Protein AF-A0A965KTG1-F1 (afdb_monomer)

Foldseek 3Di:
DDDDDDDDDDDDDDDDDDDDDDDDDPDDPDPPQDDDLPFDPPQPLNVLLSVLLSVLVVCPVVVVDDPVLSVVLVVLSVVLSVCRNVVVRVVSNVSSCVSCVVVVHDD

Sequence (107 aa):
MRKVNGLLYCCASVLLATCNATPPAPVAPTLTSAAASNLPSGSSCAAAITKYRAVMENDLSMGHVNKTVYAQIMGEISQAETACGAGEDVRAVSLVRASKSRHGYPG

Solvent-accessible surface area (backbone atoms only — not comparable to full-atom values): 6929 Å² total; per-residue (Å²): 140,91,81,92,85,83,86,86,89,78,91,83,80,88,81,84,84,78,86,82,82,79,75,83,76,81,85,71,83,81,73,76,81,70,74,80,68,93,49,66,89,88,49,81,22,47,63,58,51,48,52,51,51,50,50,52,55,49,29,46,75,73,62,78,37,54,72,67,61,48,53,53,50,52,54,49,49,51,54,18,50,54,33,34,68,70,68,36,34,71,59,13,46,48,41,50,34,53,50,27,59,76,73,76,43,91,109

Secondary structure (DSSP, 8-state):
---------------------PPPPP--------S---PPTT-HHHHHHHHHHHHHHHHHHTTSS-HHHHHHHHHHHHHHHHHHHTT-HHHHHHHHHHHHHHHT---

pLDDT: mean 81.11, std 19.7, range [43.41, 98.75]

Radius of gyration: 26.67 Å; Cα contacts (8 Å, |Δi|>4): 73; chains: 1; bounding box: 42×47×85 Å

Nearest PDB structures (foldseek):
  7yh8-assembly2_C  TM=6.653E-01  e=2.000E+00  synthetic construct
  5k2b-assembly1_A  TM=7.461E-01  e=4.750E+00  unclassified
  7bqn-assembly1_A  TM=5.032E-01  e=2.518E+00  synthetic construct
  5jtb-assembly1_A  TM=6.570E-01  e=9.491E+00  Homo sapiens

Mean predicted aligned error: 14.76 Å

Structure (mmCIF, N/CA/C/O backbone):
data_AF-A0A965KTG1-F1
#
_entry.id   AF-A0A965KTG1-F1
#
loop_
_atom_site.group_PDB
_atom_site.id
_atom_site.type_symbol
_atom_site.label_atom_id
_atom_site.label_alt_id
_atom_site.label_comp_id
_atom_site.label_asym_id
_atom_site.label_entity_id
_atom_site.label_seq_id
_atom_site.pdbx_PDB_ins_code
_atom_site.Cartn_x
_atom_site.Cartn_y
_atom_site.Cartn_z
_atom_site.occupancy
_atom_site.B_iso_or_equiv
_atom_site.auth_seq_id
_atom_site.auth_comp_id
_atom_site.auth_asym_id
_atom_site.auth_atom_id
_atom_site.pdbx_PDB_model_num
ATOM 1 N N . MET A 1 1 ? 21.834 -39.169 -73.362 1.00 48.28 1 MET A N 1
ATOM 2 C CA . MET A 1 1 ? 22.804 -38.135 -72.927 1.00 48.28 1 MET A CA 1
ATOM 3 C C . MET A 1 1 ? 22.387 -36.791 -73.515 1.00 48.28 1 MET A C 1
ATOM 5 O O . MET A 1 1 ? 22.045 -36.782 -74.690 1.00 48.28 1 MET A O 1
ATOM 9 N N . ARG A 1 2 ? 22.494 -35.710 -72.718 1.00 46.38 2 ARG A N 1
ATOM 10 C CA . ARG A 1 2 ? 22.160 -34.277 -72.954 1.00 46.38 2 ARG A CA 1
ATOM 11 C C . ARG A 1 2 ? 20.816 -33.841 -72.347 1.00 46.38 2 ARG A C 1
ATOM 13 O O . ARG A 1 2 ? 19.818 -34.466 -72.654 1.00 46.38 2 ARG A O 1
ATOM 20 N N . LYS A 1 3 ? 20.682 -32.773 -71.552 1.00 45.00 3 LYS A N 1
ATOM 21 C CA . LYS A 1 3 ? 21.558 -31.935 -70.697 1.00 45.00 3 LYS A CA 1
ATOM 22 C C . LYS A 1 3 ? 20.576 -31.215 -69.741 1.00 45.00 3 LYS A C 1
ATOM 24 O O . LYS A 1 3 ? 19.576 -30.691 -70.217 1.00 45.00 3 LYS A O 1
ATOM 29 N N . VAL A 1 4 ? 20.847 -31.201 -68.435 1.00 66.88 4 VAL A N 1
ATOM 30 C CA . VAL A 1 4 ? 20.118 -30.404 -67.426 1.00 66.88 4 VAL A CA 1
ATOM 31 C C . VAL A 1 4 ? 20.732 -29.005 -67.399 1.00 66.88 4 VAL A C 1
ATOM 33 O O . VAL A 1 4 ? 21.951 -28.923 -67.260 1.00 66.88 4 VAL A O 1
ATOM 36 N N . ASN A 1 5 ? 19.938 -27.933 -67.533 1.00 49.25 5 ASN A N 1
ATOM 37 C CA . ASN A 1 5 ? 20.290 -26.618 -66.976 1.00 49.25 5 ASN A CA 1
ATOM 38 C C . ASN A 1 5 ? 19.131 -25.607 -67.015 1.00 49.25 5 ASN A C 1
ATOM 40 O O . ASN A 1 5 ? 18.499 -25.454 -68.056 1.00 49.25 5 ASN A O 1
ATOM 44 N N . GLY A 1 6 ? 18.963 -24.844 -65.928 1.00 47.75 6 GLY A N 1
ATOM 45 C CA . GLY A 1 6 ? 18.194 -23.590 -65.899 1.00 47.75 6 GLY A CA 1
ATOM 46 C C . GLY A 1 6 ? 16.930 -23.672 -65.036 1.00 47.75 6 GLY A C 1
ATOM 47 O O . GLY A 1 6 ? 15.878 -24.006 -65.551 1.00 47.75 6 GLY A O 1
ATOM 48 N N . LEU A 1 7 ? 17.016 -23.603 -63.705 1.00 51.69 7 LEU A N 1
ATOM 49 C CA . LEU A 1 7 ? 17.122 -22.372 -62.907 1.00 51.69 7 LEU A CA 1
ATOM 50 C C . LEU A 1 7 ? 15.765 -21.646 -62.746 1.00 51.69 7 LEU A C 1
ATOM 52 O O . LEU A 1 7 ? 15.186 -21.181 -63.718 1.00 51.69 7 LEU A O 1
ATOM 56 N N . LEU A 1 8 ? 15.416 -21.428 -61.470 1.00 51.97 8 LEU A N 1
ATOM 57 C CA . LEU A 1 8 ? 14.716 -20.254 -60.924 1.00 51.97 8 LEU A CA 1
ATOM 58 C C . LEU A 1 8 ? 13.172 -20.263 -60.789 1.00 51.97 8 LEU A C 1
ATOM 60 O O . LEU A 1 8 ? 12.446 -20.126 -61.762 1.00 51.97 8 LEU A O 1
ATOM 64 N N . TYR A 1 9 ? 12.761 -20.178 -59.507 1.00 54.53 9 TYR A N 1
ATOM 65 C CA . TYR A 1 9 ? 11.652 -19.364 -58.962 1.00 54.53 9 TYR A CA 1
ATOM 66 C C . TYR A 1 9 ? 10.210 -19.875 -59.167 1.00 54.53 9 TYR A C 1
ATOM 68 O O . TYR A 1 9 ? 9.880 -20.451 -60.186 1.00 54.53 9 TYR A O 1
ATOM 76 N N . CYS A 1 10 ? 9.245 -19.659 -58.271 1.00 43.41 10 CYS A N 1
ATOM 77 C CA . CYS A 1 10 ? 9.214 -19.116 -56.915 1.00 43.41 10 CYS A CA 1
ATOM 78 C C . CYS A 1 10 ? 7.842 -19.464 -56.301 1.00 43.41 10 CYS A C 1
ATOM 80 O O . CYS A 1 10 ? 6.880 -19.725 -57.018 1.00 43.41 10 CYS A O 1
ATOM 82 N N . CYS A 1 11 ? 7.786 -19.424 -54.974 1.00 55.78 11 CYS A N 1
ATOM 83 C CA . CYS A 1 11 ? 6.623 -19.432 -54.089 1.00 55.78 11 CYS A CA 1
ATOM 84 C C . CYS A 1 11 ? 5.287 -18.912 -54.660 1.00 55.78 11 CYS A C 1
ATOM 86 O O . CYS A 1 11 ? 5.227 -17.806 -55.190 1.00 55.78 11 CYS A O 1
ATOM 88 N N . ALA A 1 12 ? 4.189 -19.606 -54.344 1.00 58.72 12 ALA A N 1
ATOM 89 C CA . ALA A 1 12 ? 2.889 -18.961 -54.144 1.00 58.72 12 ALA A CA 1
ATOM 90 C C . ALA A 1 12 ? 2.080 -19.736 -53.092 1.00 58.72 12 ALA A C 1
ATOM 92 O O . ALA A 1 12 ? 1.463 -20.764 -53.360 1.00 58.72 12 ALA A O 1
ATOM 93 N N . SER A 1 13 ? 2.181 -19.242 -51.863 1.00 60.38 13 SER A N 1
ATOM 94 C CA . SER A 1 13 ? 1.565 -19.752 -50.645 1.00 60.38 13 SER A CA 1
ATOM 95 C C . SER A 1 13 ? 0.043 -19.589 -50.653 1.00 60.38 13 SER A C 1
ATOM 97 O O . SER A 1 13 ? -0.492 -18.576 -51.097 1.00 60.38 13 SER A O 1
ATOM 99 N N . VAL A 1 14 ? -0.639 -20.582 -50.089 1.00 61.34 14 VAL A N 1
ATOM 100 C CA . VAL A 1 14 ? -2.069 -20.583 -49.769 1.00 61.34 14 VAL A CA 1
ATOM 101 C C . VAL A 1 14 ? -2.379 -19.466 -48.763 1.00 61.34 14 VAL A C 1
ATOM 103 O O . VAL A 1 14 ? -1.843 -19.468 -47.657 1.00 61.34 14 VAL A O 1
ATOM 106 N N . LEU A 1 15 ? -3.259 -18.528 -49.123 1.00 62.25 15 LEU A N 1
ATOM 107 C CA . LEU A 1 15 ? -3.835 -17.553 -48.193 1.00 62.25 15 LEU A CA 1
ATOM 108 C C . LEU A 1 15 ? -5.248 -18.009 -47.799 1.00 62.25 15 LEU A C 1
ATOM 110 O O . LEU A 1 15 ? -6.213 -17.754 -48.515 1.00 62.25 15 LEU A O 1
ATOM 114 N N . LEU A 1 16 ? -5.373 -18.682 -46.650 1.00 57.94 16 LEU A N 1
ATOM 115 C CA . LEU A 1 16 ? -6.650 -18.801 -45.939 1.00 57.94 16 LEU A CA 1
ATOM 116 C C . LEU A 1 16 ? -6.874 -17.503 -45.150 1.00 57.94 16 LEU A C 1
ATOM 118 O O . LEU A 1 16 ? -6.259 -17.289 -44.108 1.00 57.94 16 LEU A O 1
ATOM 122 N N . ALA A 1 17 ? -7.753 -16.633 -45.644 1.00 57.88 17 ALA A N 1
ATOM 123 C CA . ALA A 1 17 ? -8.248 -15.489 -44.888 1.00 57.88 17 ALA A CA 1
ATOM 124 C C . ALA A 1 17 ? -9.390 -15.948 -43.965 1.00 57.88 17 ALA A C 1
ATOM 126 O O . ALA A 1 17 ? -10.515 -16.155 -44.412 1.00 57.88 17 ALA A O 1
ATOM 127 N N . THR A 1 18 ? -9.112 -16.126 -42.673 1.00 58.03 18 THR A N 1
ATOM 128 C CA . THR A 1 18 ? -10.150 -16.308 -41.650 1.00 58.03 18 THR A CA 1
ATOM 129 C C . THR A 1 18 ? -10.541 -14.943 -41.087 1.00 58.03 18 THR A C 1
ATOM 131 O O . THR A 1 18 ? -9.732 -14.285 -40.431 1.00 58.03 18 THR A O 1
ATOM 134 N N . CYS A 1 19 ? -11.775 -14.504 -41.330 1.00 57.97 19 CYS A N 1
ATOM 135 C CA . CYS A 1 19 ? -12.350 -13.335 -40.670 1.00 57.97 19 CYS A CA 1
ATOM 136 C C . CYS A 1 19 ? -12.554 -13.641 -39.180 1.00 57.97 19 CYS A C 1
ATOM 138 O O . CYS A 1 19 ? -13.376 -14.486 -38.838 1.00 57.97 19 CYS A O 1
ATOM 140 N N . ASN A 1 20 ? -11.835 -12.951 -38.294 1.00 68.19 20 ASN A N 1
ATOM 141 C CA . ASN A 1 20 ? -12.110 -12.994 -36.861 1.00 68.19 20 ASN A CA 1
ATOM 142 C C . ASN A 1 20 ? -12.993 -11.787 -36.510 1.00 68.19 20 ASN A C 1
ATOM 144 O O . ASN A 1 20 ? -12.508 -10.658 -36.446 1.00 68.19 20 ASN A O 1
ATOM 148 N N . ALA A 1 21 ? -14.301 -12.005 -36.370 1.00 62.41 21 ALA A N 1
ATOM 149 C CA . ALA A 1 21 ? -15.225 -10.975 -35.912 1.00 62.41 21 ALA A CA 1
ATOM 150 C C . ALA A 1 21 ? -15.184 -10.924 -34.379 1.00 62.41 21 ALA A C 1
ATOM 152 O O . ALA A 1 21 ? -15.679 -11.827 -33.708 1.00 62.41 21 ALA A O 1
ATOM 153 N N . THR A 1 22 ? -14.568 -9.880 -33.827 1.00 67.94 22 THR A N 1
ATOM 154 C CA . THR A 1 22 ? -14.507 -9.648 -32.380 1.00 67.94 22 THR A CA 1
ATOM 155 C C . THR A 1 22 ? -15.873 -9.158 -31.878 1.00 67.94 22 THR A C 1
ATOM 157 O O . THR A 1 22 ? -16.316 -8.093 -32.317 1.00 67.94 22 THR A O 1
ATOM 160 N N . PRO A 1 23 ? -16.565 -9.877 -30.975 1.00 67.31 23 PRO A N 1
ATOM 161 C CA . PRO A 1 23 ? -17.784 -9.367 -30.354 1.00 67.31 23 PRO A CA 1
ATOM 162 C C . PRO A 1 23 ? -17.469 -8.166 -29.442 1.00 67.31 23 PRO A C 1
ATOM 164 O O . PRO A 1 23 ? -16.381 -8.107 -28.860 1.00 67.31 23 PRO A O 1
ATOM 167 N N . PRO A 1 24 ? -18.395 -7.200 -29.294 1.00 58.06 24 PRO A N 1
ATOM 168 C CA . PRO A 1 24 ? -18.199 -6.066 -28.400 1.00 58.06 24 PRO A CA 1
ATOM 169 C C . PRO A 1 24 ? -18.040 -6.552 -26.955 1.00 58.06 24 PRO A C 1
ATOM 171 O O . PRO A 1 24 ? -18.824 -7.368 -26.467 1.00 58.06 24 PRO A O 1
ATOM 174 N N . ALA A 1 25 ? -17.003 -6.058 -26.279 1.00 70.88 25 ALA A N 1
ATOM 175 C CA . ALA A 1 25 ? -16.746 -6.381 -24.884 1.00 70.88 25 ALA A CA 1
ATOM 176 C C . ALA A 1 25 ? -17.892 -5.865 -23.987 1.00 70.88 25 ALA A C 1
ATOM 178 O O . ALA A 1 25 ? -18.407 -4.769 -24.232 1.00 70.88 25 ALA A O 1
ATOM 179 N N . PRO A 1 26 ? -18.286 -6.611 -22.938 1.00 62.44 26 PRO A N 1
ATOM 180 C CA . PRO A 1 26 ? -19.234 -6.114 -21.951 1.00 62.44 26 PRO A CA 1
ATOM 181 C C . PRO A 1 26 ? -18.662 -4.867 -21.268 1.00 62.44 26 PRO A C 1
ATOM 183 O 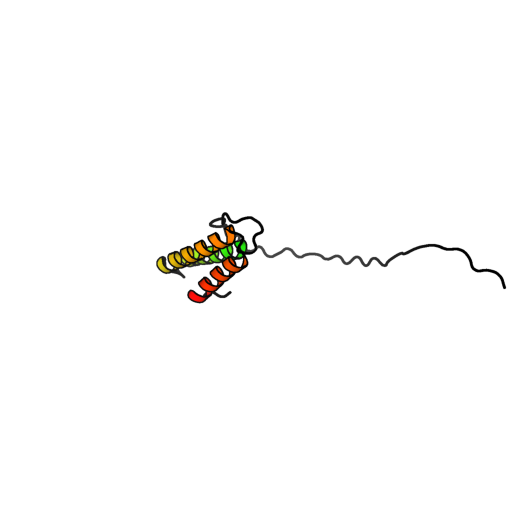O . PRO A 1 26 ? -17.503 -4.844 -20.851 1.00 62.44 26 PRO A O 1
ATOM 186 N N . VAL A 1 27 ? -19.484 -3.822 -21.160 1.00 65.62 27 VAL A N 1
ATOM 187 C CA . VAL A 1 27 ? -19.132 -2.593 -20.445 1.00 65.62 27 VAL A CA 1
ATOM 188 C C . VAL A 1 27 ? -19.002 -2.905 -18.954 1.00 65.62 27 VAL A C 1
ATOM 190 O O . VAL A 1 27 ? -19.987 -3.129 -18.255 1.00 65.62 27 VAL A O 1
ATOM 193 N N . ALA A 1 28 ? -17.767 -2.980 -18.460 1.00 66.19 28 ALA A N 1
ATOM 194 C CA . ALA A 1 28 ? -17.516 -3.010 -17.027 1.00 66.19 28 ALA A CA 1
ATOM 195 C C . ALA A 1 28 ? -17.858 -1.631 -16.429 1.00 66.19 28 ALA A C 1
ATOM 197 O O . ALA A 1 28 ? -17.618 -0.616 -17.089 1.00 66.19 28 ALA A O 1
ATOM 198 N N . PRO A 1 29 ? -18.405 -1.562 -15.202 1.00 58.16 29 PRO A N 1
ATOM 199 C CA . PRO A 1 29 ? -18.630 -0.290 -14.532 1.00 58.16 29 PRO A CA 1
ATOM 200 C C . PRO A 1 29 ? -17.308 0.472 -14.408 1.00 58.16 29 PRO A C 1
ATOM 202 O O . PRO A 1 29 ? -16.299 -0.063 -13.944 1.00 58.16 29 PRO A O 1
ATOM 205 N N . THR A 1 30 ? -17.321 1.729 -14.844 1.00 52.84 30 THR A N 1
ATOM 206 C CA . THR A 1 30 ? -16.191 2.644 -14.719 1.00 52.84 30 THR A CA 1
ATOM 207 C C . THR A 1 30 ? -15.971 2.928 -13.239 1.00 52.84 30 THR A C 1
ATOM 209 O O . THR A 1 30 ? -16.671 3.744 -12.643 1.00 52.84 30 THR A O 1
ATOM 212 N N . LEU A 1 31 ? -15.003 2.246 -12.628 1.00 51.66 31 LEU A N 1
ATOM 213 C CA . LEU A 1 31 ? -14.456 2.679 -11.351 1.00 51.66 31 LEU A CA 1
ATOM 214 C C . LEU A 1 31 ? -13.822 4.049 -11.605 1.00 51.66 31 LEU A C 1
ATOM 216 O O . LEU A 1 31 ? -12.810 4.149 -12.301 1.00 51.66 31 LEU A O 1
ATOM 220 N N . THR A 1 32 ? -14.441 5.119 -11.107 1.00 48.81 32 THR A N 1
ATOM 221 C CA . THR A 1 32 ? -13.784 6.424 -11.014 1.00 48.81 32 THR A CA 1
ATOM 222 C C . THR A 1 32 ? -12.490 6.211 -10.248 1.00 48.81 32 THR A C 1
ATOM 224 O O . THR A 1 32 ? -12.521 5.860 -9.072 1.00 48.81 32 THR A O 1
ATOM 227 N N . SER A 1 33 ? -11.368 6.344 -10.955 1.00 46.88 33 SER A N 1
ATOM 228 C CA . SER A 1 33 ? -10.019 6.151 -10.433 1.00 46.88 33 SER A CA 1
ATOM 229 C C . SER A 1 33 ? -9.767 7.128 -9.286 1.00 46.88 33 SER A C 1
ATOM 231 O O . SER A 1 33 ? -9.335 8.258 -9.507 1.00 46.88 33 SER A O 1
ATOM 233 N N . ALA A 1 34 ? -10.050 6.703 -8.060 1.00 51.16 34 ALA A N 1
ATOM 234 C CA . ALA A 1 34 ? -9.600 7.384 -6.865 1.00 51.16 34 ALA A CA 1
ATOM 235 C C . ALA A 1 34 ? -8.090 7.130 -6.697 1.00 51.16 34 ALA A C 1
ATOM 237 O O . ALA A 1 34 ? -7.605 6.018 -6.887 1.00 51.16 34 ALA A O 1
ATOM 238 N N . ALA A 1 35 ? -7.364 8.226 -6.455 1.00 53.31 35 ALA A N 1
ATOM 239 C CA . ALA A 1 35 ? -5.917 8.322 -6.256 1.00 53.31 35 ALA A CA 1
ATOM 240 C C . ALA A 1 35 ? -5.048 7.621 -7.320 1.00 53.31 35 ALA A C 1
ATOM 242 O O . ALA A 1 35 ? -4.613 6.479 -7.168 1.00 53.31 35 ALA A O 1
ATOM 243 N N . ALA A 1 36 ? -4.699 8.364 -8.375 1.00 54.97 36 ALA A N 1
ATOM 244 C CA . ALA A 1 36 ? -3.584 7.987 -9.235 1.00 54.97 36 ALA A CA 1
ATOM 245 C C . ALA A 1 36 ? -2.314 7.822 -8.380 1.00 54.97 36 ALA A C 1
ATOM 247 O O . ALA A 1 36 ? -1.849 8.769 -7.744 1.00 54.97 36 ALA A O 1
ATOM 248 N N . SER A 1 37 ? -1.759 6.611 -8.342 1.00 59.66 37 SER A N 1
ATOM 249 C CA . SER A 1 37 ? -0.427 6.380 -7.790 1.00 59.66 37 SER A CA 1
ATOM 250 C C . SER A 1 37 ? 0.574 7.172 -8.642 1.00 59.66 37 SER A C 1
ATOM 252 O O . SER A 1 37 ? 0.640 6.952 -9.848 1.00 59.66 37 SER A O 1
ATOM 254 N N . ASN A 1 38 ? 1.370 8.068 -8.042 1.00 65.50 38 ASN A N 1
ATOM 255 C CA . ASN A 1 38 ? 2.447 8.817 -8.725 1.00 65.50 38 ASN A CA 1
ATOM 256 C C . ASN A 1 38 ? 3.651 7.923 -9.100 1.00 65.50 38 ASN A C 1
ATOM 258 O O . ASN A 1 38 ? 4.800 8.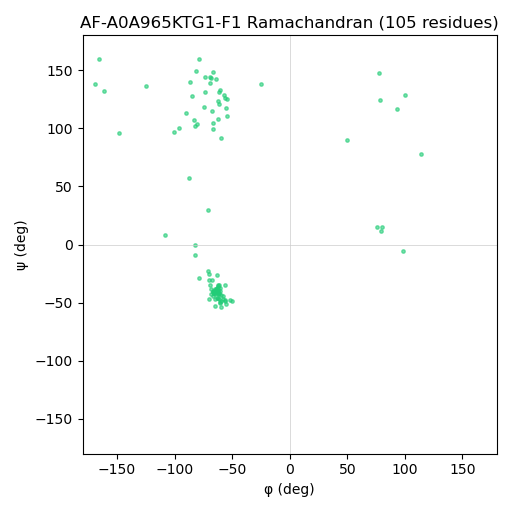359 -9.094 1.00 65.50 38 ASN A O 1
ATOM 262 N N . LEU A 1 39 ? 3.402 6.641 -9.350 1.00 68.81 39 LEU A N 1
ATOM 263 C CA . LEU A 1 39 ? 4.428 5.662 -9.658 1.00 68.81 39 LEU A CA 1
ATOM 264 C C . LEU A 1 39 ? 4.827 5.753 -11.131 1.00 68.81 39 LEU A C 1
ATOM 266 O O . LEU A 1 39 ? 3.980 6.063 -11.972 1.00 68.81 39 LEU A O 1
ATOM 270 N N . PRO A 1 40 ? 6.089 5.433 -11.465 1.00 63.88 40 PRO A N 1
ATOM 271 C CA . PRO A 1 40 ? 6.540 5.415 -12.847 1.00 63.88 40 PRO A CA 1
ATOM 272 C C . PRO A 1 40 ? 5.649 4.510 -13.704 1.00 63.88 40 PRO A C 1
ATOM 274 O O . PRO A 1 40 ? 5.460 3.322 -13.402 1.00 63.88 40 PRO A O 1
ATOM 277 N N . SER A 1 41 ? 5.116 5.078 -14.787 1.00 61.03 41 SER A N 1
ATOM 278 C CA . SER A 1 41 ? 4.359 4.354 -15.806 1.00 61.03 41 SER A CA 1
ATOM 279 C C . SER A 1 41 ? 5.207 3.205 -16.362 1.00 61.03 41 SER A C 1
ATOM 281 O O . SER A 1 41 ? 6.327 3.428 -16.813 1.00 61.03 41 SER A O 1
ATOM 283 N N . GLY A 1 42 ? 4.681 1.976 -16.337 1.00 63.28 42 GLY A N 1
ATOM 284 C CA . GLY A 1 42 ? 5.370 0.781 -16.847 1.00 63.28 42 GLY A CA 1
ATOM 285 C C . GLY A 1 42 ? 6.068 -0.088 -15.793 1.00 63.28 42 GLY A C 1
ATOM 286 O O . GLY A 1 42 ? 6.516 -1.178 -16.141 1.00 63.28 42 GLY A O 1
ATOM 287 N N . SER A 1 43 ? 6.114 0.326 -14.519 1.00 69.75 43 SER A N 1
ATOM 288 C CA . SER A 1 43 ? 6.552 -0.562 -13.428 1.00 69.75 43 SER A CA 1
ATOM 289 C C . SER A 1 43 ? 5.522 -1.668 -13.174 1.00 69.75 43 SER A C 1
ATOM 291 O O . SER A 1 43 ? 4.307 -1.439 -13.174 1.00 69.75 43 SER A O 1
ATOM 293 N N . SER A 1 44 ? 5.993 -2.893 -12.945 1.00 79.31 44 SER A N 1
ATOM 294 C CA . SER A 1 44 ? 5.109 -4.048 -12.741 1.00 79.31 44 SER A CA 1
ATOM 295 C C . SER A 1 44 ? 4.383 -3.998 -11.390 1.00 79.31 44 SER A C 1
ATOM 297 O O . SER A 1 44 ? 3.294 -4.557 -11.237 1.00 79.31 44 SER A O 1
ATOM 299 N N . CYS A 1 45 ? 4.943 -3.269 -10.419 1.00 94.44 45 CYS A N 1
ATOM 300 C CA . CYS A 1 45 ? 4.370 -3.084 -9.089 1.00 94.44 45 CYS A CA 1
ATOM 301 C C . CYS A 1 45 ? 3.236 -2.050 -9.030 1.00 94.44 45 CYS A C 1
ATOM 303 O O . CYS A 1 45 ? 2.328 -2.223 -8.211 1.00 94.44 45 CYS A O 1
ATOM 305 N N . ALA A 1 46 ? 3.217 -1.033 -9.905 1.00 93.81 46 ALA A N 1
ATOM 306 C CA . ALA A 1 46 ? 2.199 0.023 -9.872 1.00 93.81 46 ALA A CA 1
ATOM 307 C C . ALA A 1 46 ? 0.775 -0.522 -9.955 1.00 93.81 46 ALA A C 1
ATOM 309 O O . ALA A 1 46 ? -0.065 -0.202 -9.117 1.00 93.81 46 ALA A O 1
ATOM 310 N N . ALA A 1 47 ? 0.513 -1.427 -10.898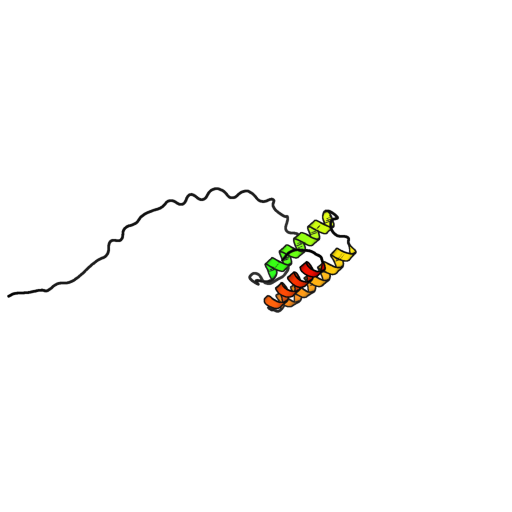 1.00 92.19 47 ALA A N 1
ATOM 311 C CA . ALA A 1 47 ? -0.818 -2.000 -11.065 1.00 92.19 47 ALA A CA 1
ATOM 312 C C . ALA A 1 47 ? -1.288 -2.791 -9.830 1.00 92.19 47 ALA A C 1
ATOM 314 O O . ALA A 1 47 ? -2.474 -2.769 -9.503 1.00 92.19 47 ALA A O 1
ATOM 315 N N . ALA A 1 48 ? -0.383 -3.493 -9.138 1.00 94.56 48 ALA A N 1
ATOM 316 C CA . ALA A 1 48 ? -0.722 -4.251 -7.933 1.00 94.56 48 ALA A CA 1
ATOM 317 C C . ALA A 1 48 ? -1.087 -3.323 -6.763 1.00 94.56 48 ALA A C 1
ATOM 319 O O . ALA A 1 48 ? -2.074 -3.569 -6.066 1.00 94.56 48 ALA A O 1
ATOM 320 N N . ILE A 1 49 ? -0.321 -2.245 -6.593 1.00 96.94 49 ILE A N 1
ATOM 321 C CA . ILE A 1 49 ? -0.527 -1.219 -5.567 1.00 96.94 49 ILE A CA 1
ATOM 322 C C . ILE A 1 49 ? -1.842 -0.475 -5.811 1.00 96.94 49 ILE A C 1
ATOM 324 O O . ILE A 1 49 ? -2.694 -0.449 -4.924 1.00 96.94 49 ILE A O 1
ATOM 328 N N . THR A 1 50 ? -2.052 0.059 -7.019 1.00 95.81 50 THR A N 1
ATOM 329 C CA . THR A 1 50 ? -3.267 0.814 -7.365 1.00 95.81 50 THR A CA 1
ATOM 330 C C . THR A 1 50 ? -4.522 -0.037 -7.192 1.00 95.81 50 THR A C 1
ATOM 332 O O . THR A 1 50 ? -5.501 0.420 -6.608 1.00 95.81 50 THR A O 1
ATOM 335 N N . LYS A 1 51 ? -4.496 -1.305 -7.627 1.00 94.88 51 LYS A N 1
ATOM 336 C CA . LYS A 1 51 ? -5.632 -2.218 -7.428 1.00 94.88 51 LYS A CA 1
ATOM 337 C C . LYS A 1 51 ? -5.930 -2.445 -5.953 1.00 94.88 51 LYS A C 1
ATOM 339 O O . LYS A 1 51 ? -7.089 -2.393 -5.563 1.00 94.88 51 LYS A O 1
ATOM 344 N N . TYR A 1 52 ? -4.913 -2.719 -5.137 1.00 97.69 52 TYR A N 1
ATOM 345 C CA . TYR A 1 52 ? -5.144 -2.989 -3.721 1.00 97.69 52 TYR A CA 1
ATOM 346 C C . TYR A 1 52 ? -5.655 -1.748 -2.983 1.00 97.69 52 TYR A C 1
ATOM 348 O O . TYR A 1 52 ? -6.604 -1.853 -2.212 1.00 97.69 52 TYR A O 1
ATOM 356 N N . ARG A 1 53 ? -5.115 -0.568 -3.305 1.00 97.94 53 ARG A N 1
ATOM 357 C CA . ARG A 1 53 ? -5.611 0.717 -2.808 1.00 97.94 53 ARG A CA 1
ATOM 358 C C . ARG A 1 53 ? -7.091 0.931 -3.130 1.00 97.94 53 ARG A C 1
ATOM 360 O O . ARG A 1 53 ? -7.863 1.221 -2.224 1.00 97.94 53 ARG A O 1
ATOM 367 N N . ALA A 1 54 ? -7.490 0.708 -4.381 1.00 97.31 54 ALA A N 1
ATOM 368 C CA . ALA A 1 54 ? -8.883 0.851 -4.798 1.00 97.31 54 ALA A CA 1
ATOM 369 C C . ALA A 1 54 ? -9.830 -0.099 -4.039 1.00 97.31 54 ALA A C 1
ATOM 371 O O . ALA A 1 54 ? -10.937 0.297 -3.679 1.00 97.31 54 ALA A O 1
ATOM 372 N N . VAL A 1 55 ? -9.393 -1.332 -3.746 1.00 97.81 55 VAL A N 1
ATOM 373 C CA . VAL A 1 55 ? -10.168 -2.264 -2.906 1.00 97.81 55 VAL A CA 1
ATOM 374 C C . VAL A 1 55 ? -10.334 -1.703 -1.491 1.00 97.81 55 VAL A C 1
ATOM 376 O O . VAL A 1 55 ? -11.449 -1.680 -0.987 1.00 97.81 55 VAL A O 1
ATOM 379 N N . MET A 1 56 ? -9.267 -1.182 -0.874 1.00 98.56 56 MET A N 1
ATOM 380 C CA . MET A 1 56 ? -9.342 -0.628 0.487 1.00 98.56 56 MET A CA 1
ATOM 381 C C . MET A 1 56 ? -10.235 0.607 0.577 1.00 98.56 56 MET A C 1
ATOM 383 O O . MET A 1 56 ? -10.961 0.777 1.553 1.00 98.56 56 MET A O 1
ATOM 387 N N . GLU A 1 57 ? -10.192 1.471 -0.434 1.00 98.00 57 GLU A N 1
ATOM 388 C CA . GLU A 1 57 ? -11.050 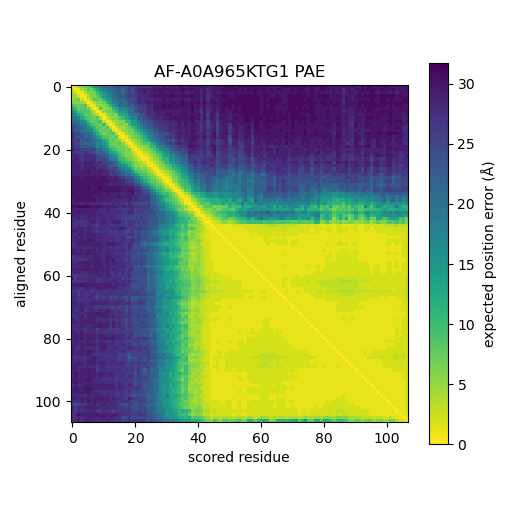2.654 -0.517 1.00 98.00 57 GLU A CA 1
ATOM 389 C C . GLU A 1 57 ? -12.527 2.261 -0.672 1.00 98.00 57 GLU A C 1
ATOM 391 O O . GLU A 1 57 ? -13.389 2.821 0.009 1.00 98.00 57 GLU A O 1
ATOM 396 N N . ASN A 1 58 ? -12.821 1.254 -1.501 1.00 98.31 58 ASN A N 1
ATOM 397 C CA . ASN A 1 58 ? -14.158 0.673 -1.601 1.00 98.31 58 ASN A CA 1
ATOM 398 C C . ASN A 1 58 ? -14.606 0.039 -0.277 1.00 98.31 58 ASN A C 1
ATOM 400 O O . ASN A 1 58 ? -15.717 0.272 0.178 1.00 98.31 58 ASN A O 1
ATOM 404 N N . ASP A 1 59 ? -13.751 -0.741 0.374 1.00 98.25 59 ASP A N 1
ATOM 405 C CA . ASP A 1 59 ? -14.124 -1.444 1.601 1.00 98.25 59 ASP A CA 1
ATOM 406 C C . ASP A 1 59 ? -14.316 -0.497 2.783 1.00 98.25 59 ASP A C 1
ATOM 408 O O . ASP A 1 59 ? -15.178 -0.735 3.631 1.00 98.25 59 ASP A O 1
ATOM 412 N N . LEU A 1 60 ? -13.586 0.619 2.817 1.00 98.44 60 LEU A N 1
ATOM 413 C CA . LEU A 1 60 ? -13.864 1.696 3.757 1.00 98.44 60 LEU A CA 1
ATOM 414 C C . LEU A 1 60 ? -15.211 2.368 3.459 1.00 98.44 60 LEU A C 1
ATOM 41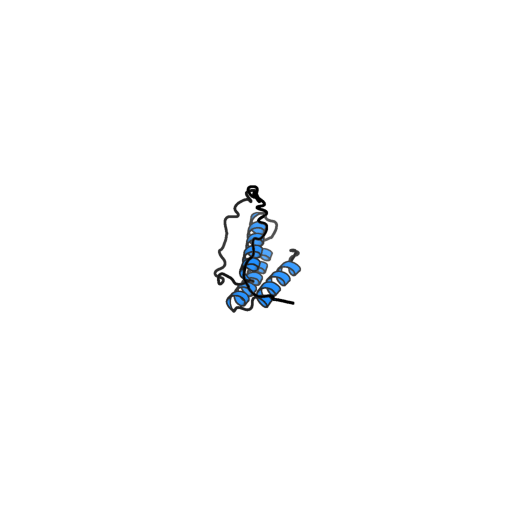6 O O . LEU A 1 60 ? -15.971 2.631 4.391 1.00 98.44 60 LEU A O 1
ATOM 420 N N . SER A 1 61 ? -15.516 2.657 2.188 1.00 98.31 61 SER A N 1
ATOM 421 C CA . SER A 1 61 ? -16.759 3.346 1.811 1.00 98.31 61 SER A CA 1
ATOM 422 C C . SER A 1 61 ? -18.004 2.480 2.030 1.00 98.31 61 SER A C 1
ATOM 424 O O . SER A 1 61 ? -19.035 2.989 2.464 1.00 98.31 61 SER A O 1
ATOM 426 N N . MET A 1 62 ? -17.881 1.169 1.817 1.00 98.19 62 MET A N 1
ATOM 427 C CA . MET A 1 62 ? -18.929 0.172 2.047 1.00 98.19 62 MET A CA 1
ATOM 428 C C . MET A 1 62 ? -19.028 -0.272 3.514 1.00 98.19 62 MET A C 1
ATOM 430 O O . MET A 1 62 ? -19.968 -0.971 3.885 1.00 98.19 62 MET A O 1
ATOM 434 N N . GLY A 1 63 ? -18.070 0.120 4.362 1.00 97.56 63 GLY A N 1
ATOM 435 C CA . GLY A 1 63 ? -18.030 -0.259 5.776 1.00 97.56 63 GLY A CA 1
ATOM 436 C C . GLY A 1 63 ? -17.578 -1.701 6.040 1.00 97.56 63 GLY A C 1
ATOM 437 O O . GLY A 1 63 ? -17.756 -2.196 7.150 1.00 97.56 63 GLY A O 1
ATOM 438 N N . HIS A 1 64 ? -16.976 -2.375 5.056 1.00 97.62 64 HIS A N 1
ATOM 439 C CA . HIS A 1 64 ? -16.362 -3.700 5.221 1.00 97.62 64 HIS A CA 1
ATOM 440 C C . HIS A 1 64 ? -15.078 -3.647 6.060 1.00 97.62 64 HIS A C 1
ATOM 442 O O . HIS A 1 64 ? -14.705 -4.628 6.702 1.00 97.62 64 HIS A O 1
ATOM 448 N N . VAL A 1 65 ? -14.409 -2.492 6.078 1.00 97.88 65 VAL A N 1
ATOM 449 C CA . VAL A 1 65 ? -13.204 -2.234 6.868 1.00 97.88 65 VAL A CA 1
ATOM 450 C C . VAL A 1 65 ? -13.413 -1.005 7.746 1.00 97.88 65 VAL A C 1
ATOM 452 O O . VAL A 1 65 ? -13.915 0.027 7.304 1.00 97.88 65 VAL A O 1
ATOM 455 N N . ASN A 1 66 ? -12.991 -1.088 9.010 1.00 97.88 66 ASN A N 1
ATOM 456 C CA . ASN A 1 66 ? -13.008 0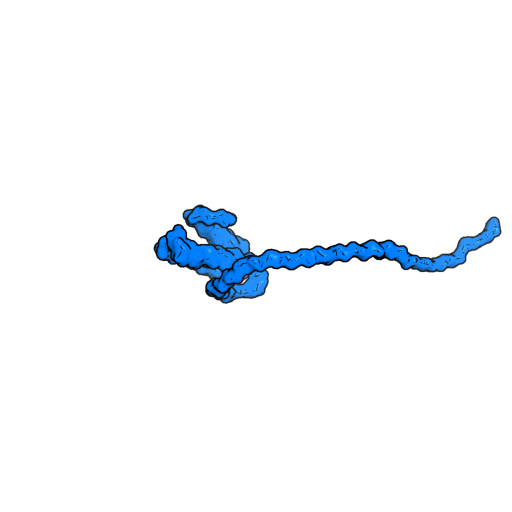.070 9.901 1.00 97.88 66 ASN A CA 1
ATOM 457 C C . ASN A 1 66 ? -11.824 1.019 9.628 1.00 97.88 66 ASN A C 1
ATOM 459 O O . ASN A 1 66 ? -10.784 0.621 9.103 1.00 97.88 66 ASN A O 1
ATOM 463 N N . LYS A 1 67 ? -11.955 2.282 10.054 1.00 98.12 67 LYS A N 1
ATOM 464 C CA . LYS A 1 67 ? -10.951 3.335 9.809 1.00 98.12 67 LYS A CA 1
ATOM 465 C C . LYS A 1 67 ? -9.545 2.988 10.312 1.00 98.12 67 LYS A C 1
ATOM 467 O O . LYS A 1 67 ? -8.573 3.375 9.673 1.00 98.12 67 LYS A O 1
ATOM 472 N N . THR A 1 68 ? -9.431 2.273 11.430 1.00 98.38 68 THR A N 1
ATOM 473 C CA . THR A 1 68 ? -8.135 1.896 12.013 1.00 98.38 68 THR A CA 1
ATOM 474 C C . THR A 1 68 ? -7.422 0.863 11.147 1.00 98.38 68 THR A C 1
ATOM 476 O O . THR A 1 68 ? -6.253 1.044 10.816 1.00 98.38 68 THR A O 1
ATOM 479 N N . VAL A 1 69 ? -8.133 -0.185 10.723 1.00 98.38 69 VAL A N 1
ATOM 480 C CA . VAL A 1 69 ? -7.590 -1.218 9.828 1.00 98.38 69 VAL A CA 1
ATOM 481 C C . VAL A 1 69 ? -7.260 -0.622 8.461 1.00 98.38 69 VAL A C 1
ATOM 483 O O . VAL A 1 69 ? -6.176 -0.865 7.940 1.00 98.38 69 VAL A O 1
ATOM 486 N N . TYR A 1 70 ? -8.128 0.238 7.920 1.00 98.69 70 TYR A N 1
ATOM 487 C CA . TYR A 1 70 ? -7.839 0.982 6.693 1.00 98.69 70 TYR A CA 1
ATOM 488 C C . TYR A 1 70 ? -6.535 1.781 6.815 1.00 98.69 70 TYR A C 1
ATOM 490 O O . TYR A 1 70 ? -5.650 1.643 5.976 1.00 98.69 70 TYR A O 1
ATOM 498 N N . ALA A 1 71 ? -6.373 2.575 7.879 1.00 98.69 71 ALA A N 1
ATOM 499 C CA . ALA A 1 71 ? -5.171 3.380 8.083 1.00 98.69 71 ALA A CA 1
ATOM 500 C C . ALA A 1 71 ? -3.903 2.519 8.190 1.00 98.69 71 ALA A C 1
ATOM 502 O O . ALA A 1 71 ? -2.874 2.869 7.608 1.00 98.69 71 ALA A O 1
ATOM 503 N N . GLN A 1 72 ? -3.984 1.373 8.875 1.00 98.75 72 GLN A N 1
ATOM 504 C CA . GLN A 1 72 ? -2.884 0.414 8.937 1.00 98.75 72 GLN A CA 1
ATOM 505 C C . GLN A 1 72 ? -2.515 -0.099 7.538 1.00 98.75 72 GLN A C 1
ATOM 507 O O . GLN A 1 72 ? -1.347 -0.040 7.155 1.00 98.75 72 GLN A O 1
ATOM 512 N N . ILE A 1 73 ? -3.497 -0.550 6.754 1.00 98.75 73 ILE A N 1
ATOM 513 C CA . ILE A 1 73 ? -3.256 -1.062 5.399 1.00 98.75 73 ILE A CA 1
ATOM 514 C C . ILE A 1 73 ? -2.685 0.030 4.491 1.00 98.75 73 ILE A C 1
ATOM 516 O O . ILE A 1 73 ? -1.746 -0.231 3.743 1.00 98.75 73 ILE A O 1
ATOM 520 N N . MET A 1 74 ? -3.172 1.269 4.585 1.00 98.62 74 MET A N 1
ATOM 521 C CA . MET A 1 74 ? -2.632 2.387 3.808 1.00 98.62 74 MET A CA 1
ATOM 522 C C . MET A 1 74 ? -1.163 2.682 4.139 1.00 98.62 74 MET A C 1
ATOM 524 O O . MET A 1 74 ? -0.388 3.003 3.237 1.00 98.62 74 MET A O 1
ATOM 528 N N . GLY A 1 75 ? -0.747 2.514 5.398 1.00 98.69 75 GLY A N 1
ATOM 529 C CA . GLY A 1 75 ? 0.665 2.583 5.782 1.00 98.69 75 GLY A CA 1
ATOM 530 C C . GLY A 1 75 ? 1.509 1.468 5.152 1.00 98.69 75 GLY A C 1
ATOM 531 O O . GLY A 1 75 ? 2.622 1.711 4.689 1.00 98.69 75 GLY A O 1
ATOM 532 N N . GLU A 1 76 ? 0.970 0.252 5.070 1.00 98.69 76 GLU A N 1
ATOM 533 C CA . GLU A 1 76 ? 1.629 -0.885 4.415 1.00 98.69 76 GLU A CA 1
ATOM 534 C C . GLU A 1 76 ? 1.718 -0.694 2.885 1.00 98.69 76 GLU A C 1
ATOM 536 O O . GLU A 1 76 ? 2.750 -0.992 2.280 1.00 98.69 76 GLU A O 1
ATOM 541 N N . ILE A 1 77 ? 0.678 -0.130 2.260 1.00 98.44 77 ILE A N 1
ATOM 542 C CA . ILE A 1 77 ? 0.667 0.262 0.841 1.00 98.44 77 ILE A CA 1
ATOM 543 C C . ILE A 1 77 ? 1.725 1.337 0.568 1.00 98.44 77 ILE A C 1
ATOM 545 O O . ILE A 1 77 ? 2.451 1.225 -0.415 1.00 98.44 77 ILE A O 1
ATOM 549 N N . SER A 1 78 ? 1.885 2.326 1.451 1.00 98.38 78 SER A N 1
ATOM 550 C CA . SER A 1 78 ? 2.904 3.376 1.299 1.00 98.38 78 SER A CA 1
ATOM 551 C C . SER A 1 78 ? 4.339 2.822 1.303 1.00 98.38 78 SER A C 1
ATOM 553 O O . SER A 1 78 ? 5.202 3.287 0.551 1.00 98.38 78 SER A O 1
ATOM 555 N N . GLN A 1 79 ? 4.606 1.767 2.081 1.00 98.12 79 GLN A N 1
ATOM 556 C CA . GLN A 1 79 ? 5.898 1.069 2.037 1.00 98.12 79 GLN A CA 1
ATOM 557 C C . GLN A 1 79 ? 6.119 0.370 0.688 1.00 98.12 79 GLN A C 1
ATOM 559 O O . GLN A 1 79 ? 7.226 0.406 0.147 1.00 98.12 79 GLN A O 1
ATOM 564 N N . ALA A 1 80 ? 5.072 -0.239 0.123 1.00 97.75 80 ALA A N 1
ATOM 565 C CA . ALA A 1 80 ? 5.132 -0.833 -1.210 1.00 97.75 80 ALA A CA 1
ATOM 566 C C . ALA A 1 80 ? 5.323 0.231 -2.306 1.00 97.75 80 ALA A C 1
ATOM 568 O O . ALA A 1 80 ? 6.123 0.021 -3.215 1.00 97.75 80 ALA A O 1
ATOM 569 N N . GLU A 1 81 ? 4.649 1.381 -2.201 1.00 96.69 81 GLU A N 1
ATOM 570 C CA . GLU A 1 81 ? 4.829 2.541 -3.088 1.00 96.69 81 GLU A CA 1
ATOM 571 C C . GLU A 1 81 ? 6.279 3.037 -3.062 1.00 96.69 81 GLU A C 1
ATOM 573 O O . GLU A 1 81 ? 6.868 3.248 -4.120 1.00 96.69 81 GLU A O 1
ATOM 578 N N . THR A 1 82 ? 6.884 3.136 -1.875 1.00 96.62 82 THR A N 1
ATOM 579 C CA . THR A 1 82 ? 8.290 3.541 -1.715 1.00 96.62 82 THR A CA 1
ATOM 580 C C . THR A 1 82 ? 9.241 2.571 -2.419 1.00 96.62 82 THR A C 1
ATOM 582 O O . THR A 1 82 ? 10.084 3.000 -3.205 1.00 96.62 82 THR A O 1
ATOM 585 N N . ALA A 1 83 ? 9.083 1.262 -2.192 1.00 96.62 83 ALA A N 1
ATOM 586 C CA . ALA A 1 83 ? 9.896 0.240 -2.856 1.00 96.62 83 ALA A CA 1
ATOM 587 C C . ALA A 1 83 ? 9.718 0.273 -4.385 1.00 96.62 83 ALA A C 1
ATOM 589 O O . ALA A 1 83 ? 10.686 0.201 -5.137 1.00 96.62 83 ALA A O 1
ATOM 590 N N . CYS A 1 84 ? 8.481 0.443 -4.855 1.00 96.44 84 CYS A N 1
ATOM 591 C CA . CYS A 1 84 ? 8.182 0.506 -6.281 1.00 96.44 84 CYS A CA 1
ATOM 592 C C . CYS A 1 84 ? 8.787 1.753 -6.945 1.00 96.44 84 CYS A C 1
ATOM 594 O O . CYS A 1 84 ? 9.367 1.664 -8.023 1.00 96.44 84 CYS A O 1
ATOM 596 N N . GLY A 1 85 ? 8.721 2.912 -6.280 1.00 93.75 85 GLY A N 1
ATOM 597 C CA . GLY A 1 85 ? 9.364 4.143 -6.746 1.00 93.75 85 GLY A CA 1
ATOM 598 C C . GLY A 1 85 ? 10.891 4.041 -6.823 1.00 93.75 85 GLY A C 1
ATOM 599 O O . GLY A 1 85 ? 11.502 4.708 -7.653 1.00 93.75 85 GLY A O 1
ATOM 600 N N . ALA A 1 86 ? 11.499 3.171 -6.012 1.00 94.31 86 ALA A N 1
ATOM 601 C CA . ALA A 1 86 ? 12.925 2.850 -6.060 1.00 94.31 86 ALA A CA 1
ATOM 602 C C . ALA A 1 86 ? 13.299 1.809 -7.141 1.00 94.31 86 ALA A C 1
ATOM 604 O O . ALA A 1 86 ? 14.470 1.462 -7.271 1.00 94.31 86 ALA A O 1
ATOM 605 N N . GLY A 1 87 ? 12.331 1.302 -7.917 1.00 92.56 87 GLY A N 1
ATOM 606 C CA . GLY A 1 87 ? 12.544 0.250 -8.919 1.00 92.56 87 GLY A CA 1
ATOM 607 C C . GLY A 1 87 ? 12.628 -1.167 -8.338 1.00 92.56 87 GLY A C 1
ATOM 608 O O . GLY A 1 87 ? 13.005 -2.107 -9.038 1.00 92.56 87 GLY A O 1
ATOM 609 N N . GLU A 1 88 ? 12.275 -1.356 -7.063 1.00 95.44 88 GLU A N 1
ATOM 610 C CA . GLU A 1 88 ? 12.288 -2.655 -6.385 1.00 95.44 88 GLU A CA 1
ATOM 611 C C . GLU A 1 88 ? 10.962 -3.412 -6.591 1.00 95.44 88 GLU A C 1
ATOM 613 O O . GLU A 1 88 ? 10.278 -3.794 -5.636 1.00 95.44 88 GLU A O 1
ATOM 618 N N . ASP A 1 89 ? 10.584 -3.649 -7.847 1.00 95.31 89 ASP A N 1
ATOM 619 C CA . ASP A 1 89 ? 9.275 -4.190 -8.240 1.00 95.31 89 ASP A CA 1
ATOM 620 C C . ASP A 1 89 ? 8.871 -5.463 -7.476 1.00 95.31 89 ASP A C 1
ATOM 622 O O . ASP A 1 89 ? 7.768 -5.561 -6.930 1.00 95.31 89 ASP A O 1
ATOM 626 N N . VAL A 1 90 ? 9.780 -6.439 -7.389 1.00 95.94 90 VAL A N 1
ATOM 627 C CA . VAL A 1 90 ? 9.529 -7.721 -6.707 1.00 95.94 90 VAL A CA 1
ATOM 628 C C . VAL A 1 90 ? 9.258 -7.506 -5.218 1.00 95.94 90 VAL A C 1
ATOM 630 O O . VAL A 1 90 ? 8.326 -8.098 -4.662 1.00 95.94 90 VAL A O 1
ATOM 633 N N . ARG A 1 91 ? 10.034 -6.627 -4.571 1.00 97.19 91 ARG A N 1
ATOM 634 C CA . ARG A 1 91 ? 9.856 -6.288 -3.157 1.00 97.19 91 ARG A CA 1
ATOM 635 C C . ARG A 1 91 ? 8.515 -5.595 -2.951 1.00 97.19 91 ARG A C 1
ATOM 637 O O . ARG A 1 91 ? 7.763 -6.005 -2.070 1.00 97.19 91 ARG A O 1
ATOM 644 N N . ALA A 1 92 ? 8.177 -4.613 -3.780 1.00 98.00 92 ALA A N 1
ATOM 645 C CA . ALA A 1 92 ? 6.910 -3.895 -3.699 1.00 98.00 92 ALA A CA 1
ATOM 646 C C . ALA A 1 92 ? 5.703 -4.840 -3.812 1.00 98.00 92 ALA A C 1
ATOM 648 O O . ALA A 1 92 ? 4.804 -4.811 -2.971 1.00 98.00 92 ALA A O 1
ATOM 649 N N . VAL A 1 93 ? 5.710 -5.753 -4.789 1.00 96.94 93 VAL A N 1
ATOM 650 C CA . VAL A 1 93 ? 4.642 -6.756 -4.932 1.00 96.94 93 VAL A CA 1
ATOM 651 C C . VAL A 1 93 ? 4.604 -7.704 -3.728 1.00 96.94 93 VAL A C 1
ATOM 653 O O . VAL A 1 93 ? 3.519 -8.058 -3.263 1.00 96.94 93 VAL A O 1
ATOM 656 N N . SER A 1 94 ? 5.758 -8.101 -3.181 1.00 98.00 94 SER A N 1
ATOM 657 C CA . SER A 1 94 ? 5.805 -8.944 -1.978 1.00 98.00 94 SER A CA 1
ATOM 658 C C . SER A 1 94 ? 5.201 -8.252 -0.750 1.00 98.00 94 SER A C 1
ATOM 660 O O . SER A 1 94 ? 4.480 -8.891 0.012 1.00 98.00 94 SER A O 1
ATOM 662 N N . LEU A 1 95 ? 5.405 -6.938 -0.603 1.00 98.50 95 LEU A N 1
ATOM 663 C CA . LEU A 1 95 ? 4.817 -6.136 0.472 1.00 98.50 95 LEU A CA 1
ATOM 664 C C . LEU A 1 95 ? 3.290 -6.070 0.344 1.00 98.50 95 LEU A C 1
ATOM 666 O O . LEU A 1 95 ? 2.590 -6.253 1.342 1.00 98.50 95 LEU A O 1
ATOM 670 N N . VAL A 1 96 ? 2.768 -5.902 -0.878 1.00 98.25 96 VAL A N 1
ATOM 671 C CA . VAL A 1 96 ? 1.319 -5.952 -1.148 1.00 98.25 96 VAL A CA 1
ATOM 672 C C . VAL A 1 96 ? 0.738 -7.312 -0.758 1.00 98.25 96 VAL A C 1
ATOM 674 O O . VAL A 1 96 ? -0.258 -7.363 -0.039 1.00 98.25 96 VAL A O 1
ATOM 677 N N . ARG A 1 97 ? 1.363 -8.421 -1.176 1.00 98.25 97 ARG A N 1
ATOM 678 C CA . ARG A 1 97 ? 0.910 -9.777 -0.810 1.00 98.25 97 ARG A CA 1
ATOM 679 C C . ARG A 1 97 ? 0.952 -10.017 0.694 1.00 98.25 97 ARG A C 1
ATOM 681 O O . ARG A 1 97 ? 0.007 -10.553 1.262 1.00 98.25 97 ARG A O 1
ATOM 688 N N . ALA A 1 98 ? 2.020 -9.577 1.354 1.00 98.56 98 ALA A N 1
ATOM 689 C CA . ALA A 1 98 ? 2.154 -9.711 2.798 1.00 98.56 98 ALA A CA 1
ATOM 690 C C . ALA A 1 98 ? 1.054 -8.935 3.541 1.00 98.56 98 ALA A C 1
ATOM 692 O O . ALA A 1 98 ? 0.496 -9.451 4.505 1.00 98.56 98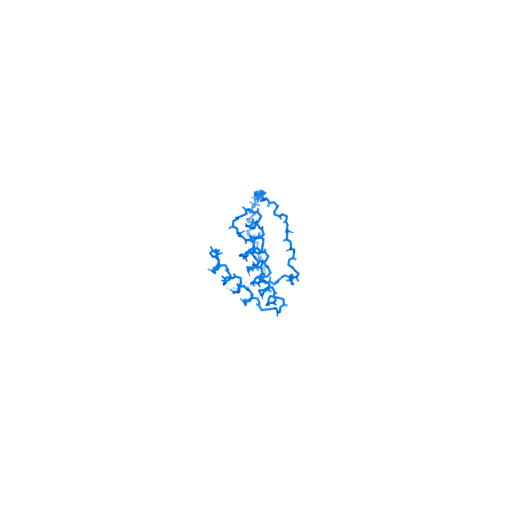 ALA A O 1
ATOM 693 N N . SER A 1 99 ? 0.711 -7.727 3.081 1.00 98.62 99 SER A N 1
ATOM 694 C CA . SER A 1 99 ? -0.428 -6.968 3.610 1.00 98.62 99 SER A CA 1
ATOM 695 C C . SER A 1 99 ? -1.733 -7.731 3.432 1.00 98.62 99 SER A C 1
ATOM 697 O O . SER A 1 99 ? -2.413 -8.025 4.412 1.00 98.62 99 SER A O 1
ATOM 699 N N . LYS A 1 100 ? -2.034 -8.149 2.201 1.00 98.50 100 LYS A N 1
ATOM 700 C CA . LYS A 1 100 ? -3.239 -8.919 1.893 1.00 98.50 100 LYS A CA 1
ATOM 701 C C . LYS A 1 100 ? -3.393 -10.144 2.794 1.00 98.50 100 LYS A C 1
ATOM 703 O O . LYS A 1 100 ? -4.440 -10.313 3.412 1.00 98.50 100 LYS A O 1
ATOM 708 N N . SER A 1 101 ? -2.325 -10.925 2.958 1.00 98.56 101 SER A N 1
ATOM 709 C CA . SER A 1 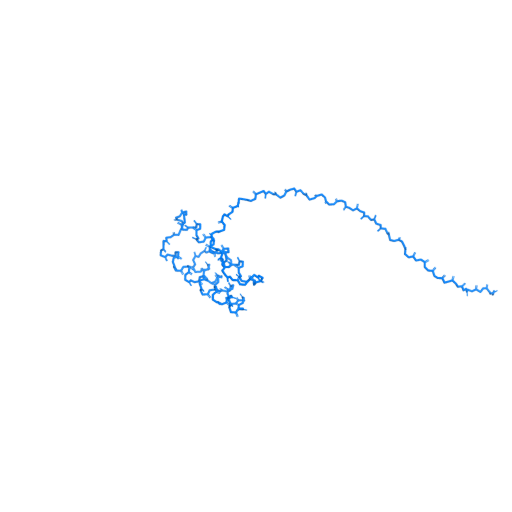101 ? -2.315 -12.103 3.829 1.00 98.56 101 SER A CA 1
ATOM 710 C C . SER A 1 101 ? -2.570 -11.773 5.301 1.00 98.56 101 SER A C 1
ATOM 712 O O . SER A 1 101 ? -3.244 -12.556 5.965 1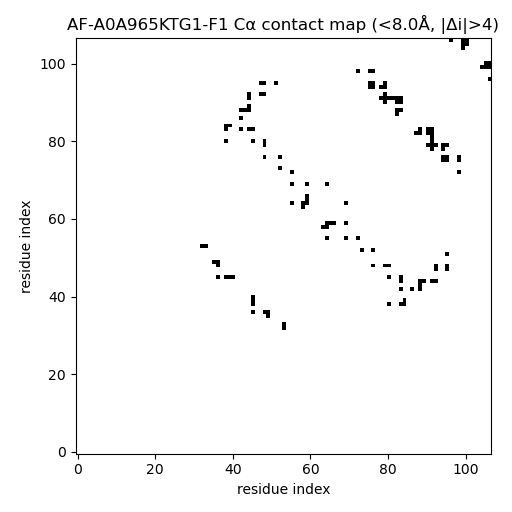.00 98.56 101 SER A O 1
ATOM 714 N N . ARG A 1 102 ? -2.057 -10.651 5.827 1.00 98.25 102 ARG A N 1
ATOM 715 C CA . ARG A 1 102 ? -2.312 -10.235 7.221 1.00 98.25 102 ARG A CA 1
ATOM 716 C C . ARG A 1 102 ? -3.767 -9.840 7.460 1.00 98.25 102 ARG A C 1
ATOM 718 O O . ARG A 1 102 ? -4.258 -10.015 8.570 1.00 98.25 102 ARG A O 1
ATOM 725 N N . HIS A 1 103 ? -4.436 -9.322 6.432 1.00 97.94 103 HIS A N 1
ATOM 726 C CA . HIS A 1 103 ? -5.780 -8.744 6.533 1.00 97.94 103 HIS A CA 1
ATOM 727 C C . HIS A 1 103 ? -6.875 -9.601 5.880 1.00 97.94 103 HIS A C 1
ATOM 729 O O . HIS A 1 103 ? -8.017 -9.167 5.789 1.00 97.94 103 HIS A O 1
ATOM 735 N N . GLY A 1 104 ? -6.548 -10.822 5.442 1.00 97.38 104 GLY A N 1
ATOM 736 C CA . GLY A 1 104 ? -7.520 -11.781 4.902 1.00 97.38 104 GLY A CA 1
ATOM 737 C C . GLY A 1 104 ? -7.937 -11.544 3.447 1.00 97.38 104 GLY A C 1
ATOM 738 O O . GLY A 1 104 ? -8.915 -12.132 2.992 1.00 97.38 104 GLY A O 1
ATOM 739 N N . TYR A 1 105 ? -7.200 -10.723 2.696 1.00 96.38 105 TYR A N 1
ATOM 740 C CA . TYR A 1 105 ? -7.427 -10.532 1.264 1.00 96.38 105 TYR A CA 1
ATOM 741 C C . TYR A 1 105 ? -6.669 -11.587 0.442 1.00 96.38 105 TYR A C 1
ATOM 743 O O . TYR A 1 105 ? -5.509 -11.877 0.738 1.00 96.38 105 TYR A O 1
ATOM 751 N N . PRO A 1 106 ? -7.261 -12.140 -0.630 1.00 91.38 106 PRO A N 1
ATOM 752 C CA . PRO A 1 106 ? -6.577 -13.102 -1.492 1.00 91.38 106 PRO A CA 1
ATOM 753 C C . PRO A 1 106 ? -5.509 -12.445 -2.394 1.00 91.38 106 PRO A C 1
ATOM 755 O O . PRO A 1 106 ? -5.703 -11.335 -2.919 1.00 91.38 106 PRO A O 1
ATOM 758 N N . GLY A 1 107 ? -4.398 -13.159 -2.636 1.00 80.12 107 GLY A N 1
ATOM 759 C CA . GLY A 1 107 ? -3.399 -12.829 -3.671 1.00 80.12 107 GLY A CA 1
ATOM 760 C C . GLY A 1 107 ? -1.938 -13.100 -3.327 1.00 80.12 107 GLY A C 1
ATOM 761 O O . GLY A 1 107 ? -1.603 -13.152 -2.128 1.00 80.12 107 GLY A O 1
#